Protein AF-A0A975HVI1-F1 (afdb_monomer)

pLDDT: mean 90.87, std 8.35, range [55.03, 97.94]

Sequence (114 aa):
PAWRVLRKAAAAVEGGARLWRLSVPPTTAPMSLPGEQLVEWGGAQRWLCSAGPASIIRDAAARAGGHATLFRGKDKSAGAFAPLKAPLDRIHRELKKSFDPSGVFNPGRLYPGL

Nearest PDB structures (foldseek):
  6fp6-assembly8_P  TM=6.310E-01  e=2.022E-01  Homo sapiens
  1qup-assembly1_B  TM=5.503E-01  e=4.965E-01  Saccharomyces cerevisiae
  3bv8-assembly1_A  TM=3.313E-01  e=3.869E+00  Staphylococcus aureus subsp. aureus Mu50
  8e6x-assembly1_F  TM=2.703E-01  e=3.403E+00  Escherichia coli
  8ej3-assembly1_G  TM=2.138E-01  e=4.690E+00  Bacillus subtilis subsp. subtilis str. 168

Radius of gyration: 15.64 Å; Cα contacts (8 Å, |Δi|>4): 169; chains: 1; bounding box: 38×28×37 Å

Structure (mmCIF, N/CA/C/O backbone):
data_AF-A0A975HVI1-F1
#
_entry.id   AF-A0A975HVI1-F1
#
loop_
_atom_site.group_PDB
_atom_site.id
_atom_site.type_symbol
_atom_site.label_atom_id
_atom_site.label_alt_id
_atom_site.label_comp_id
_atom_site.label_asym_id
_atom_site.label_entity_id
_atom_site.label_seq_id
_atom_site.pdbx_PDB_ins_code
_atom_site.Cartn_x
_atom_site.Cartn_y
_atom_site.Cartn_z
_atom_site.occupancy
_atom_site.B_iso_or_equiv
_atom_site.auth_seq_id
_atom_site.auth_comp_id
_atom_site.auth_asym_id
_atom_site.auth_atom_id
_atom_site.pdbx_PDB_model_num
ATOM 1 N N . PRO A 1 1 ? 19.544 11.269 -7.973 1.00 55.03 1 PRO A N 1
ATOM 2 C CA . PRO A 1 1 ? 19.240 11.326 -6.522 1.00 55.03 1 PRO A CA 1
ATOM 3 C C . PRO A 1 1 ? 17.741 11.110 -6.237 1.00 55.03 1 PRO A C 1
ATOM 5 O O . PRO A 1 1 ? 16.917 11.500 -7.063 1.00 55.03 1 PRO A O 1
ATOM 8 N N . ALA A 1 2 ? 17.406 10.514 -5.085 1.00 60.84 2 ALA A N 1
ATOM 9 C CA . ALA A 1 2 ? 16.047 10.109 -4.682 1.00 60.84 2 ALA A CA 1
ATOM 10 C C . ALA A 1 2 ? 14.975 11.208 -4.860 1.00 60.84 2 ALA A C 1
ATOM 12 O O . ALA A 1 2 ? 13.900 10.962 -5.407 1.00 60.84 2 ALA A O 1
ATOM 13 N N . TRP A 1 3 ? 15.307 12.463 -4.536 1.00 63.84 3 TRP A N 1
ATOM 14 C CA . TRP A 1 3 ? 14.391 13.605 -4.666 1.00 63.84 3 TRP A CA 1
ATOM 15 C C . TRP A 1 3 ? 13.922 13.890 -6.109 1.00 63.84 3 TRP A C 1
ATOM 17 O O . TRP A 1 3 ? 12.851 14.465 -6.307 1.00 63.84 3 TRP A O 1
ATOM 27 N N . ARG A 1 4 ? 14.678 13.474 -7.140 1.00 63.25 4 ARG A N 1
ATOM 28 C CA . ARG A 1 4 ? 14.265 13.644 -8.546 1.00 63.25 4 ARG A CA 1
ATOM 29 C C . ARG A 1 4 ? 13.124 12.708 -8.938 1.00 63.25 4 ARG A C 1
ATOM 31 O O . ARG A 1 4 ? 12.281 13.122 -9.727 1.00 63.25 4 ARG A O 1
ATOM 38 N N . VAL A 1 5 ? 13.067 11.499 -8.375 1.00 65.94 5 VAL A N 1
ATOM 39 C CA . VAL A 1 5 ? 11.965 10.557 -8.637 1.00 65.94 5 VAL A CA 1
ATOM 40 C C . VAL A 1 5 ? 10.673 11.091 -8.029 1.00 65.94 5 VAL A C 1
ATOM 42 O O . VAL A 1 5 ? 9.648 11.116 -8.700 1.00 65.94 5 VAL A O 1
ATOM 45 N N . LEU A 1 6 ? 10.732 11.643 -6.813 1.00 69.25 6 LEU A N 1
ATOM 46 C CA . LEU A 1 6 ? 9.569 12.281 -6.187 1.00 69.25 6 LEU A CA 1
ATOM 47 C C . LEU A 1 6 ? 9.100 13.536 -6.948 1.00 69.25 6 LEU A C 1
ATOM 49 O O . LEU A 1 6 ? 7.897 13.766 -7.063 1.00 69.25 6 LEU A O 1
ATOM 53 N N . ARG A 1 7 ? 10.019 14.322 -7.532 1.00 72.75 7 ARG A N 1
ATOM 54 C CA . ARG A 1 7 ? 9.649 15.445 -8.415 1.00 72.75 7 ARG A CA 1
ATOM 55 C C . ARG A 1 7 ? 8.988 14.990 -9.711 1.00 72.75 7 ARG A C 1
ATOM 57 O O . ARG A 1 7 ? 7.963 15.553 -10.083 1.00 72.75 7 ARG A O 1
ATOM 64 N N . LYS A 1 8 ? 9.542 13.980 -10.389 1.00 75.25 8 LYS A N 1
ATOM 65 C CA . LYS A 1 8 ? 8.909 13.395 -11.581 1.00 75.25 8 LYS A CA 1
ATOM 66 C C . LYS A 1 8 ? 7.542 12.801 -11.253 1.00 75.25 8 LYS A C 1
ATOM 68 O O . LYS A 1 8 ? 6.601 12.988 -12.017 1.00 75.25 8 LYS A O 1
ATOM 73 N N . ALA A 1 9 ? 7.412 12.171 -10.086 1.00 80.44 9 ALA A N 1
ATOM 74 C CA . ALA A 1 9 ? 6.150 11.617 -9.623 1.00 80.44 9 ALA A CA 1
ATOM 75 C C . ALA A 1 9 ? 5.059 12.687 -9.479 1.00 80.44 9 ALA A C 1
ATOM 77 O O . ALA A 1 9 ? 3.905 12.388 -9.752 1.00 80.44 9 ALA A O 1
ATOM 78 N N . ALA A 1 10 ? 5.392 13.930 -9.109 1.00 84.44 10 ALA A N 1
ATOM 79 C CA . ALA A 1 10 ? 4.405 15.010 -9.066 1.00 84.44 10 ALA A CA 1
ATOM 80 C C . ALA A 1 10 ? 3.811 15.301 -10.457 1.00 84.44 10 ALA A C 1
ATOM 82 O O . ALA A 1 10 ? 2.594 15.286 -10.605 1.00 84.44 10 ALA A O 1
ATOM 83 N N . ALA A 1 11 ? 4.653 15.480 -11.481 1.00 87.50 11 ALA A N 1
ATOM 84 C CA . ALA A 1 11 ? 4.193 15.717 -12.852 1.00 87.50 11 ALA A CA 1
ATOM 85 C C . ALA A 1 11 ? 3.442 14.506 -13.436 1.00 87.50 11 ALA A C 1
ATOM 87 O O . ALA A 1 11 ? 2.403 14.661 -14.070 1.00 87.50 11 ALA A O 1
ATOM 88 N N . ALA A 1 12 ? 3.924 13.289 -13.178 1.00 88.62 12 ALA A N 1
ATOM 89 C CA . ALA A 1 12 ? 3.246 12.071 -13.611 1.00 88.62 12 ALA A CA 1
ATOM 90 C C . ALA A 1 12 ? 1.871 11.908 -12.940 1.00 88.62 12 ALA A C 1
ATOM 92 O O . ALA A 1 12 ? 0.913 11.502 -13.594 1.00 88.62 12 ALA A O 1
ATOM 93 N N . VAL A 1 13 ? 1.747 12.263 -11.655 1.00 91.25 13 VAL A N 1
ATOM 94 C CA . VAL A 1 13 ? 0.458 12.280 -10.949 1.00 91.25 13 VAL A CA 1
ATOM 95 C C . VAL A 1 13 ? -0.495 13.313 -11.544 1.00 91.25 13 VAL A C 1
ATOM 97 O O . VAL A 1 13 ? -1.685 13.027 -11.687 1.00 91.25 13 VAL A O 1
ATOM 100 N N . GLU A 1 14 ? 0.009 14.481 -11.946 1.00 89.75 14 GLU A N 1
ATOM 101 C CA . GLU A 1 14 ? -0.799 15.456 -12.682 1.00 89.75 14 GLU A CA 1
ATOM 102 C C . GLU A 1 14 ? -1.327 14.887 -14.006 1.00 89.75 14 GLU A C 1
ATOM 104 O O . GLU A 1 14 ? -2.481 15.144 -14.355 1.00 89.75 14 GLU A O 1
ATOM 109 N N . GLY A 1 15 ? -0.531 14.051 -14.678 1.00 90.94 15 GLY A N 1
ATOM 110 C CA . GLY A 1 15 ? -0.909 13.293 -15.874 1.00 90.94 15 GLY A CA 1
ATOM 111 C C . GLY A 1 15 ? -1.754 12.035 -15.625 1.00 90.94 15 GLY A C 1
ATOM 112 O O . GLY A 1 15 ? -1.977 11.270 -16.557 1.00 90.94 15 GLY A O 1
ATOM 113 N N . GLY A 1 16 ? -2.220 11.791 -14.394 1.00 91.06 16 GLY A N 1
ATOM 114 C CA . GLY A 1 16 ? -3.116 10.675 -14.064 1.00 91.06 16 GLY A CA 1
ATOM 115 C C . GLY A 1 16 ? -2.434 9.426 -13.496 1.00 91.06 16 GLY A C 1
ATOM 116 O O . GLY A 1 16 ? -3.119 8.465 -13.142 1.00 91.06 16 GLY A O 1
ATOM 117 N N . ALA A 1 17 ? -1.107 9.428 -13.340 1.00 94.69 17 ALA A N 1
ATOM 118 C CA . ALA A 1 17 ? -0.426 8.377 -12.594 1.00 94.69 17 ALA A CA 1
ATOM 119 C C . ALA A 1 17 ? -0.731 8.466 -11.089 1.00 94.69 17 ALA A C 1
ATOM 121 O O . ALA A 1 17 ? -1.275 9.439 -10.558 1.00 94.69 17 ALA A O 1
ATOM 122 N N . ARG A 1 18 ? -0.339 7.420 -10.370 1.00 95.88 18 ARG A N 1
ATOM 123 C CA . ARG A 1 18 ? -0.455 7.320 -8.920 1.00 95.88 18 ARG A CA 1
ATOM 124 C C . ARG A 1 18 ? 0.917 7.014 -8.332 1.00 95.88 18 ARG A C 1
ATOM 126 O O . ARG A 1 18 ? 1.664 6.195 -8.865 1.00 95.88 18 ARG A O 1
ATOM 133 N N . LEU A 1 19 ? 1.255 7.683 -7.237 1.00 96.00 19 LEU A N 1
ATOM 134 C CA . LEU A 1 19 ? 2.442 7.408 -6.441 1.00 96.00 19 LEU A CA 1
ATOM 135 C C . LEU A 1 19 ? 2.071 6.450 -5.311 1.00 96.00 19 LEU A C 1
ATOM 137 O O . LEU A 1 19 ? 1.231 6.762 -4.464 1.00 96.00 19 LEU A O 1
ATOM 141 N N . TRP A 1 20 ? 2.735 5.306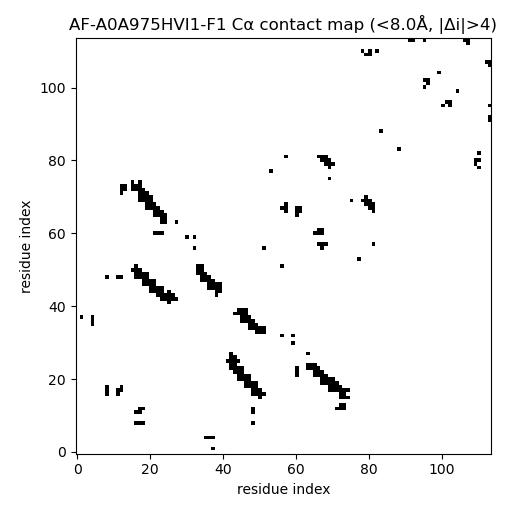 -5.295 1.00 96.88 20 TRP A N 1
ATOM 142 C CA . TRP A 1 20 ? 2.555 4.229 -4.339 1.00 96.88 20 TRP A CA 1
ATOM 143 C C . TRP A 1 20 ? 3.783 4.098 -3.451 1.00 96.88 20 TRP A C 1
ATOM 145 O O . TRP A 1 20 ? 4.913 4.253 -3.916 1.00 96.88 20 TRP A O 1
ATOM 155 N N . ARG A 1 21 ? 3.550 3.766 -2.183 1.00 97.12 21 ARG A N 1
ATOM 156 C CA . ARG A 1 21 ? 4.584 3.330 -1.249 1.00 97.12 21 ARG A CA 1
ATOM 157 C C . ARG A 1 21 ? 4.400 1.845 -0.988 1.00 97.12 21 ARG A C 1
ATOM 159 O O . ARG A 1 21 ? 3.387 1.444 -0.418 1.00 97.12 21 ARG A O 1
ATOM 166 N N . LEU A 1 22 ? 5.364 1.047 -1.418 1.00 97.81 22 LEU A N 1
ATOM 167 C CA . LEU A 1 22 ? 5.414 -0.385 -1.176 1.00 97.81 22 LEU A CA 1
ATOM 168 C C . LEU A 1 22 ? 6.363 -0.624 -0.007 1.00 97.81 22 LEU A C 1
ATOM 170 O O . LEU A 1 22 ? 7.501 -0.159 -0.035 1.00 97.81 22 LEU A O 1
ATOM 174 N N . SER A 1 23 ? 5.894 -1.340 1.008 1.00 97.75 23 SER A N 1
ATOM 175 C CA . SER A 1 23 ? 6.730 -1.848 2.090 1.00 97.75 23 SER A CA 1
ATOM 176 C C . SER A 1 23 ? 6.772 -3.365 1.977 1.00 97.75 23 SER A C 1
ATOM 178 O O . SER A 1 23 ? 5.729 -4.020 2.013 1.00 97.75 23 SER A O 1
ATOM 180 N N . VAL A 1 24 ? 7.972 -3.891 1.755 1.00 97.62 24 VAL A N 1
ATOM 181 C CA . VAL A 1 24 ? 8.267 -5.294 1.433 1.00 97.62 24 VAL A CA 1
ATOM 182 C C . VAL A 1 24 ? 9.537 -5.720 2.182 1.00 97.62 24 VAL A C 1
ATOM 184 O O . VAL A 1 24 ? 10.275 -4.850 2.644 1.00 97.62 24 VAL A O 1
ATOM 187 N N . PRO A 1 25 ? 9.830 -7.022 2.329 1.00 97.69 25 PRO A N 1
ATOM 188 C CA . PRO A 1 25 ? 11.118 -7.467 2.851 1.00 97.69 25 PRO A CA 1
ATOM 189 C C . PRO A 1 25 ? 12.316 -6.830 2.107 1.00 97.69 25 PRO A C 1
ATOM 191 O O . PRO A 1 25 ? 12.281 -6.705 0.881 1.00 97.69 25 PRO A O 1
ATOM 194 N N . PRO A 1 26 ? 13.415 -6.466 2.799 1.00 95.88 26 PRO A N 1
ATOM 195 C CA . PRO A 1 26 ? 14.612 -5.909 2.154 1.00 95.88 26 PRO A CA 1
ATOM 196 C C . PRO A 1 26 ? 15.189 -6.803 1.048 1.00 95.88 26 PRO A C 1
ATOM 198 O O . PRO A 1 26 ? 15.724 -6.315 0.056 1.00 95.88 26 PRO A O 1
ATOM 201 N N . THR A 1 27 ? 15.038 -8.120 1.208 1.00 95.19 27 THR A N 1
ATOM 202 C CA . THR A 1 27 ? 15.523 -9.164 0.295 1.00 95.19 27 THR A CA 1
ATOM 203 C C . THR A 1 27 ? 14.576 -9.454 -0.869 1.00 95.19 27 THR A C 1
ATOM 205 O O . THR A 1 27 ? 14.866 -10.323 -1.690 1.00 95.19 27 THR A O 1
ATOM 208 N N . THR A 1 28 ? 13.441 -8.753 -0.975 1.00 96.50 28 THR A N 1
ATOM 209 C CA . THR A 1 28 ? 12.510 -8.925 -2.093 1.00 96.50 28 THR A CA 1
ATOM 210 C C . THR A 1 28 ? 13.220 -8.651 -3.421 1.00 96.50 28 THR A C 1
ATOM 212 O O . THR A 1 28 ? 13.826 -7.594 -3.620 1.00 96.50 28 THR A O 1
ATOM 215 N N . ALA A 1 29 ? 13.122 -9.590 -4.362 1.00 93.56 29 ALA A N 1
ATOM 216 C CA . ALA A 1 29 ? 13.657 -9.424 -5.711 1.00 93.56 29 ALA A CA 1
ATOM 217 C C . ALA A 1 29 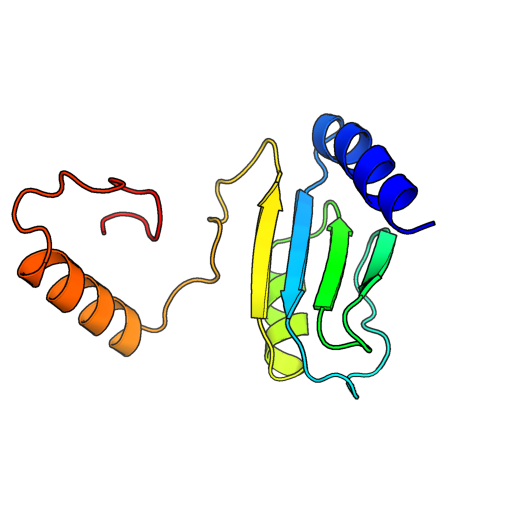? 13.040 -8.195 -6.422 1.00 93.56 29 ALA A C 1
ATOM 219 O O . ALA A 1 29 ? 11.988 -7.693 -6.011 1.00 93.56 29 ALA A O 1
ATOM 220 N N . PRO A 1 30 ? 13.663 -7.666 -7.491 1.00 91.12 30 PRO A N 1
ATOM 221 C CA . PRO A 1 30 ? 13.041 -6.636 -8.319 1.00 91.12 30 PRO A CA 1
ATOM 222 C C . PRO A 1 30 ? 11.617 -7.030 -8.738 1.00 91.12 30 PRO A C 1
ATOM 224 O O . PRO A 1 30 ? 11.388 -8.101 -9.294 1.00 91.12 30 PRO A O 1
ATOM 227 N N . MET A 1 31 ? 10.646 -6.166 -8.444 1.00 92.06 31 MET A N 1
ATOM 228 C CA . MET A 1 31 ? 9.243 -6.413 -8.763 1.00 92.06 31 MET A CA 1
ATOM 229 C C . MET A 1 31 ? 8.951 -5.902 -10.173 1.00 92.06 31 MET A C 1
ATOM 231 O O . MET A 1 31 ? 9.125 -4.710 -10.442 1.00 92.06 31 MET A O 1
ATOM 235 N N . SER A 1 32 ? 8.471 -6.782 -11.053 1.00 91.75 32 SER A N 1
ATOM 236 C CA . SER A 1 32 ? 8.016 -6.409 -12.397 1.00 91.75 32 SER A CA 1
ATOM 237 C C . SER A 1 32 ? 6.649 -5.723 -12.313 1.00 91.75 32 SER A C 1
ATOM 239 O O . SER A 1 32 ? 5.598 -6.348 -12.449 1.00 91.75 32 SER A O 1
ATOM 241 N N . LEU A 1 33 ? 6.669 -4.432 -11.983 1.00 94.19 33 LEU A N 1
ATOM 242 C CA . LEU A 1 33 ? 5.501 -3.558 -11.934 1.00 94.19 33 LEU A CA 1
ATOM 243 C C . LEU A 1 33 ? 5.668 -2.426 -12.951 1.00 94.19 33 LEU A C 1
ATOM 245 O O . LEU A 1 33 ? 6.767 -1.875 -13.057 1.00 94.19 33 LEU A O 1
ATOM 249 N N . PRO A 1 34 ? 4.599 -2.047 -13.674 1.00 91.56 34 PRO A N 1
ATOM 250 C CA . PRO A 1 34 ? 4.671 -0.971 -14.651 1.00 91.56 34 PRO A CA 1
ATOM 251 C C . PRO A 1 34 ? 4.932 0.360 -13.947 1.00 91.56 34 PRO A C 1
ATOM 253 O O . PRO A 1 34 ? 4.239 0.685 -12.982 1.00 91.56 34 PRO A O 1
ATOM 256 N N . GLY A 1 35 ? 5.872 1.149 -14.460 1.00 91.31 35 GLY A N 1
ATOM 257 C CA . GLY A 1 35 ? 6.171 2.491 -13.961 1.00 91.31 35 GLY A CA 1
ATOM 258 C C . GLY A 1 35 ? 7.579 2.654 -13.391 1.00 91.31 35 GLY A C 1
ATOM 259 O O . GLY A 1 35 ? 8.364 1.710 -13.323 1.00 91.31 35 GLY A O 1
ATOM 260 N N . GLU A 1 36 ? 7.903 3.882 -12.994 1.00 91.38 36 GLU A N 1
ATOM 261 C CA . GLU A 1 36 ? 9.214 4.212 -12.428 1.00 91.38 36 GLU A CA 1
ATOM 262 C C . GLU A 1 36 ? 9.269 3.834 -10.942 1.00 91.38 36 GLU A C 1
ATOM 264 O O . GLU A 1 36 ? 8.352 4.149 -10.177 1.00 91.38 36 GLU A O 1
ATOM 269 N N . GLN A 1 37 ? 10.364 3.190 -10.526 1.00 91.19 37 GLN A N 1
ATOM 270 C CA . GLN A 1 37 ? 10.588 2.760 -9.146 1.00 91.19 37 GLN A CA 1
ATOM 271 C C . GLN A 1 37 ? 11.817 3.436 -8.526 1.00 91.19 37 GLN A C 1
ATOM 273 O O . GLN A 1 37 ? 12.833 3.642 -9.187 1.00 91.19 37 GLN A O 1
ATOM 278 N N . LEU A 1 38 ? 11.738 3.725 -7.228 1.00 92.06 38 LEU A N 1
ATOM 279 C CA . LEU A 1 38 ? 12.867 4.120 -6.389 1.00 92.06 38 LEU A CA 1
ATOM 280 C C . LEU A 1 38 ? 12.897 3.227 -5.152 1.00 92.06 38 LEU A C 1
ATOM 282 O O . LEU A 1 38 ? 11.911 3.151 -4.424 1.00 92.06 38 LEU A O 1
ATOM 286 N N . VAL A 1 39 ? 14.037 2.590 -4.905 1.00 92.12 39 VAL A N 1
ATOM 287 C CA . VAL A 1 39 ? 14.267 1.755 -3.724 1.00 92.12 39 VAL A CA 1
ATOM 2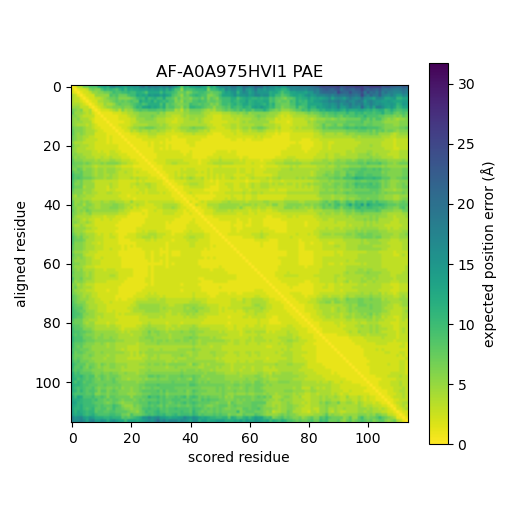88 C C . VAL A 1 39 ? 14.937 2.592 -2.635 1.00 92.12 39 VAL A C 1
ATOM 290 O O . VAL A 1 39 ? 15.918 3.284 -2.896 1.00 92.12 39 VAL A O 1
ATOM 293 N N . GLU A 1 40 ? 14.406 2.524 -1.419 1.00 91.06 40 GLU A N 1
ATOM 294 C CA . GLU A 1 40 ? 14.908 3.220 -0.233 1.00 91.06 40 GLU A CA 1
ATOM 295 C C . GLU A 1 40 ? 15.000 2.260 0.963 1.00 91.06 40 GLU A C 1
ATOM 297 O O . GLU A 1 40 ? 14.578 1.102 0.887 1.00 91.06 40 GLU A O 1
ATOM 302 N N . TRP A 1 41 ? 15.555 2.747 2.080 1.00 90.44 41 TRP A N 1
ATOM 303 C CA . TRP A 1 41 ? 15.580 2.040 3.369 1.00 90.44 41 TRP A CA 1
ATOM 304 C C . TRP A 1 41 ? 16.119 0.604 3.266 1.00 90.44 41 TRP A C 1
ATOM 306 O O . TRP A 1 41 ? 15.507 -0.346 3.748 1.00 90.44 41 TRP A O 1
ATOM 316 N N . GLY A 1 42 ? 17.245 0.436 2.563 1.00 90.75 42 GLY A N 1
ATOM 317 C CA . GLY A 1 42 ? 17.906 -0.863 2.403 1.00 90.75 42 GLY A CA 1
ATOM 318 C C . GLY A 1 42 ? 17.104 -1.903 1.611 1.00 90.75 42 GLY A C 1
ATOM 319 O O . GLY A 1 42 ? 17.377 -3.087 1.745 1.00 90.75 42 GLY A O 1
ATOM 320 N N . GLY A 1 43 ? 16.109 -1.491 0.816 1.00 91.62 43 GLY A N 1
ATOM 321 C CA . GLY A 1 43 ? 15.256 -2.405 0.043 1.00 91.62 43 GLY A CA 1
ATOM 322 C C . GLY A 1 43 ? 13.849 -2.581 0.610 1.00 91.62 43 GLY A C 1
ATOM 323 O O . GLY A 1 43 ? 12.958 -3.022 -0.121 1.00 91.62 43 GLY A O 1
ATOM 324 N N . ALA A 1 44 ? 13.640 -2.199 1.875 1.00 94.94 44 ALA A N 1
ATOM 325 C CA . ALA A 1 44 ? 12.386 -2.417 2.594 1.00 94.94 44 ALA A CA 1
ATOM 326 C C . ALA A 1 44 ? 11.240 -1.508 2.125 1.00 94.94 44 ALA A C 1
ATOM 328 O O . ALA A 1 44 ? 10.063 -1.811 2.329 1.00 94.94 44 ALA A O 1
ATOM 329 N N . GLN A 1 45 ? 11.579 -0.372 1.509 1.00 96.31 45 GLN A N 1
ATOM 330 C CA . GLN A 1 45 ? 10.621 0.576 0.960 1.00 96.31 45 GLN A CA 1
ATOM 331 C C . GLN A 1 45 ? 10.896 0.811 -0.519 1.00 96.31 45 GLN A C 1
ATOM 333 O O . GLN A 1 45 ? 12.037 1.019 -0.934 1.00 96.31 45 GLN A O 1
ATOM 338 N N . ARG A 1 46 ? 9.829 0.847 -1.315 1.00 95.19 46 ARG A N 1
ATOM 339 C CA . ARG A 1 46 ? 9.888 1.222 -2.727 1.00 95.19 46 ARG A CA 1
ATOM 340 C C . ARG A 1 46 ? 8.811 2.244 -3.037 1.00 95.19 46 ARG A C 1
ATOM 342 O O . ARG A 1 46 ? 7.636 2.024 -2.749 1.00 95.19 46 ARG A O 1
ATOM 349 N N . TRP A 1 47 ? 9.205 3.350 -3.646 1.00 95.12 47 TRP A N 1
ATOM 350 C CA . TRP A 1 47 ? 8.270 4.256 -4.296 1.00 95.12 47 TRP A CA 1
ATOM 351 C C . TRP A 1 47 ? 8.025 3.772 -5.715 1.00 95.12 47 TRP A C 1
ATOM 353 O O . TRP A 1 47 ? 8.980 3.482 -6.429 1.00 95.12 47 TRP A O 1
ATOM 363 N N . LEU A 1 48 ? 6.762 3.709 -6.122 1.00 95.69 48 LEU A N 1
ATOM 364 C CA . LEU A 1 48 ? 6.357 3.340 -7.476 1.00 95.69 48 LEU A CA 1
ATOM 365 C C . LEU A 1 48 ? 5.430 4.420 -8.029 1.00 95.69 48 LEU A C 1
ATOM 367 O O . LEU A 1 48 ? 4.361 4.663 -7.471 1.00 95.69 48 LEU A O 1
ATOM 371 N N . CYS A 1 49 ? 5.812 5.049 -9.136 1.00 95.44 49 CYS A N 1
ATOM 372 C CA . CYS A 1 49 ? 4.928 5.930 -9.889 1.00 95.44 49 CYS A CA 1
ATOM 373 C C . CYS A 1 49 ? 4.340 5.161 -11.074 1.00 95.44 49 CYS A C 1
ATOM 375 O O . CYS A 1 49 ? 5.067 4.790 -11.991 1.00 95.44 49 CYS A O 1
ATOM 377 N N . SER A 1 50 ? 3.034 4.891 -11.038 1.00 95.06 50 SER A N 1
ATOM 378 C CA . SER A 1 50 ? 2.370 4.000 -11.991 1.00 95.06 50 SER A CA 1
ATOM 379 C C . SER A 1 50 ? 0.930 4.416 -12.266 1.00 95.06 50 SER A C 1
ATOM 381 O O . SER A 1 50 ? 0.204 4.811 -11.353 1.00 95.06 50 SER A O 1
ATOM 383 N N . ALA A 1 51 ? 0.495 4.270 -13.516 1.00 94.44 51 ALA A N 1
ATOM 384 C CA . ALA A 1 51 ? -0.917 4.332 -13.900 1.00 94.44 51 ALA A CA 1
ATOM 385 C C . ALA A 1 51 ? -1.613 2.956 -13.819 1.00 94.44 51 ALA A C 1
ATOM 387 O O . ALA A 1 51 ? -2.800 2.848 -14.120 1.00 94.44 51 ALA A O 1
ATOM 388 N N . GLY A 1 52 ? -0.889 1.905 -13.414 1.00 94.38 52 GLY A N 1
ATOM 389 C CA . GLY A 1 52 ? -1.410 0.544 -13.345 1.00 94.38 52 GLY A CA 1
ATOM 390 C C . GLY A 1 52 ? -2.571 0.377 -12.351 1.00 94.38 52 GLY A C 1
ATOM 391 O O . GLY A 1 52 ? -2.736 1.194 -11.434 1.00 94.38 52 GLY A O 1
ATOM 392 N N . PRO A 1 53 ? -3.377 -0.692 -12.500 1.00 95.56 53 PRO A N 1
ATOM 393 C CA . PRO A 1 53 ? -4.485 -0.968 -11.594 1.00 95.56 53 PRO A CA 1
ATOM 394 C C . PRO A 1 53 ? -4.011 -1.170 -10.150 1.00 95.56 53 PRO A C 1
ATOM 396 O O . PRO A 1 53 ? -3.010 -1.842 -9.893 1.00 95.56 53 PRO A O 1
ATOM 399 N N . ALA A 1 54 ? -4.775 -0.635 -9.194 1.00 96.44 54 ALA A N 1
ATOM 400 C CA . ALA A 1 54 ? -4.473 -0.753 -7.767 1.00 96.44 54 ALA A CA 1
ATOM 401 C C . ALA A 1 54 ? -4.375 -2.214 -7.295 1.00 96.44 54 ALA A C 1
ATOM 403 O O . ALA A 1 54 ? -3.528 -2.522 -6.458 1.00 96.44 54 ALA A O 1
ATOM 404 N N . SER A 1 55 ? -5.214 -3.103 -7.839 1.00 96.00 55 SER A N 1
ATOM 405 C CA . SER A 1 55 ? -5.196 -4.542 -7.547 1.00 96.00 55 SER A CA 1
ATOM 406 C C .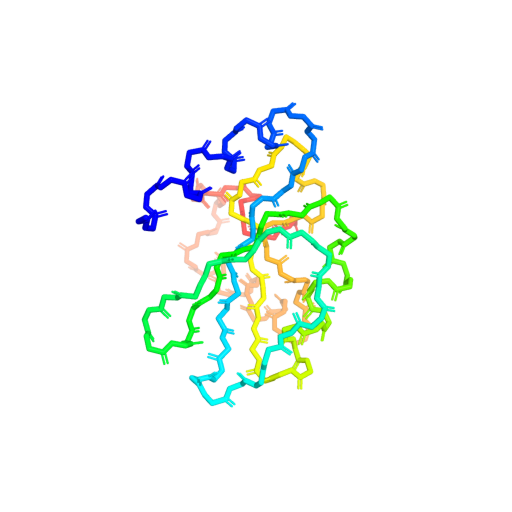 SER A 1 55 ? -3.851 -5.167 -7.903 1.00 96.00 55 SER A C 1
ATOM 408 O O . SER A 1 55 ? -3.200 -5.723 -7.032 1.00 96.00 55 SER A O 1
ATOM 410 N N . ILE A 1 56 ? -3.361 -4.965 -9.130 1.00 96.94 56 ILE A N 1
ATOM 411 C CA . ILE A 1 56 ? -2.083 -5.525 -9.598 1.00 96.94 56 ILE A CA 1
ATOM 412 C C . ILE A 1 56 ? -0.913 -5.113 -8.695 1.00 96.94 56 ILE A C 1
ATOM 414 O O . ILE A 1 56 ? -0.080 -5.946 -8.335 1.00 96.94 56 ILE A O 1
ATOM 418 N N . ILE A 1 57 ? -0.861 -3.839 -8.298 1.00 97.69 57 ILE A N 1
ATOM 419 C CA . ILE A 1 57 ? 0.207 -3.307 -7.440 1.00 97.69 57 ILE A CA 1
ATOM 420 C C . ILE A 1 57 ? 0.114 -3.894 -6.025 1.00 97.69 57 ILE A C 1
ATOM 422 O O . ILE A 1 57 ? 1.125 -4.328 -5.467 1.00 97.69 57 ILE A O 1
ATOM 426 N N . ARG A 1 58 ? -1.093 -3.931 -5.446 1.00 97.62 58 ARG A N 1
ATOM 427 C CA . ARG A 1 58 ? -1.330 -4.491 -4.106 1.00 97.62 58 ARG A CA 1
ATOM 428 C C . ARG A 1 58 ? -1.055 -5.989 -4.066 1.00 97.62 58 ARG A C 1
ATOM 430 O O . ARG A 1 58 ? -0.381 -6.436 -3.144 1.00 97.62 58 ARG A O 1
ATOM 437 N N . ASP A 1 59 ? -1.491 -6.734 -5.074 1.00 96.69 59 ASP A N 1
ATOM 438 C CA . ASP A 1 59 ? -1.285 -8.178 -5.167 1.00 96.69 59 ASP A CA 1
ATOM 439 C C . ASP A 1 59 ? 0.195 -8.518 -5.323 1.00 96.69 59 ASP A C 1
ATOM 441 O O . ASP A 1 59 ? 0.680 -9.472 -4.719 1.00 96.69 59 ASP A O 1
ATOM 445 N N . ALA A 1 60 ? 0.946 -7.730 -6.098 1.00 97.38 60 ALA A N 1
ATOM 446 C CA . ALA A 1 60 ? 2.387 -7.914 -6.213 1.00 97.38 60 ALA A CA 1
ATOM 447 C C . ALA A 1 60 ? 3.096 -7.687 -4.871 1.00 97.38 60 ALA A C 1
ATOM 449 O O . ALA A 1 60 ? 3.933 -8.502 -4.483 1.00 97.38 60 ALA A O 1
ATOM 450 N N . ALA A 1 61 ? 2.747 -6.620 -4.144 1.00 97.38 61 ALA A N 1
ATOM 451 C CA . ALA A 1 61 ? 3.307 -6.371 -2.817 1.00 97.38 61 ALA A CA 1
ATOM 452 C C . ALA A 1 61 ? 2.915 -7.477 -1.823 1.00 97.38 61 ALA A C 1
ATOM 454 O O . ALA A 1 61 ? 3.775 -7.966 -1.096 1.00 97.38 61 ALA A O 1
ATOM 455 N N . ALA A 1 62 ? 1.658 -7.927 -1.847 1.00 96.81 62 ALA A N 1
ATOM 456 C CA . ALA A 1 62 ? 1.164 -9.004 -0.994 1.00 96.81 62 ALA A CA 1
ATOM 457 C C . ALA A 1 62 ? 1.872 -10.340 -1.267 1.00 96.81 62 ALA A C 1
ATOM 459 O O . ALA A 1 62 ? 2.293 -11.006 -0.324 1.00 96.81 62 ALA A O 1
ATOM 460 N N . ARG A 1 63 ? 2.082 -10.712 -2.541 1.00 96.94 63 ARG A N 1
ATOM 461 C CA . ARG A 1 63 ? 2.859 -11.911 -2.916 1.00 96.94 63 ARG A CA 1
ATOM 462 C C . ARG A 1 63 ? 4.307 -11.853 -2.435 1.00 96.94 63 ARG A C 1
ATOM 464 O O . ARG A 1 63 ? 4.887 -12.891 -2.149 1.00 96.94 63 ARG A O 1
ATOM 471 N N . ALA A 1 64 ? 4.877 -10.655 -2.325 1.00 96.88 64 ALA A N 1
ATOM 472 C CA . ALA A 1 64 ? 6.204 -10.444 -1.759 1.00 96.88 64 ALA A CA 1
ATOM 473 C C . ALA A 1 64 ? 6.224 -10.429 -0.214 1.00 96.88 64 ALA A C 1
ATOM 475 O O . 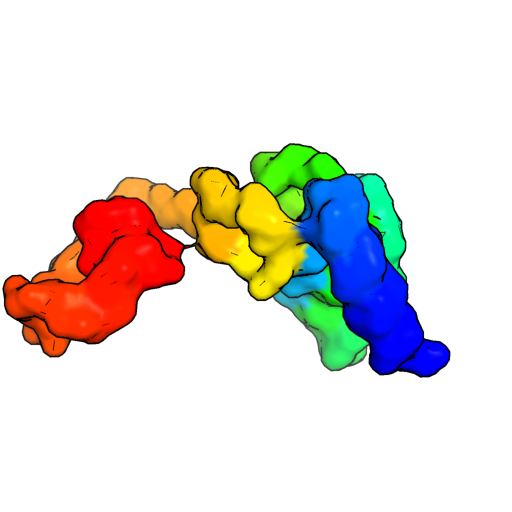ALA A 1 64 ? 7.274 -10.172 0.368 1.00 96.88 64 ALA A O 1
ATOM 476 N N . GLY A 1 65 ? 5.091 -10.672 0.457 1.00 96.38 65 GLY A N 1
ATOM 477 C CA . GLY A 1 65 ? 4.977 -10.613 1.918 1.00 96.38 65 GLY A CA 1
ATOM 478 C C . GLY A 1 65 ? 4.863 -9.191 2.477 1.00 96.38 65 GLY A C 1
ATOM 479 O O . GLY A 1 65 ? 5.145 -8.965 3.649 1.00 96.38 65 GLY A O 1
ATOM 480 N N . GLY A 1 66 ? 4.484 -8.224 1.641 1.00 96.38 66 GLY A N 1
ATOM 481 C CA . GLY A 1 66 ? 4.378 -6.811 1.986 1.00 96.38 66 GLY A CA 1
ATOM 482 C C . GLY A 1 66 ? 3.011 -6.202 1.678 1.00 96.38 66 GLY A C 1
ATOM 483 O O . GLY A 1 66 ? 2.000 -6.888 1.540 1.00 96.38 66 GLY A O 1
ATOM 484 N N . HIS A 1 67 ? 2.975 -4.875 1.569 1.00 97.19 67 HIS A N 1
ATOM 485 C CA . HIS A 1 67 ? 1.760 -4.112 1.283 1.00 97.19 67 HIS A CA 1
ATOM 486 C C . HIS A 1 67 ? 2.063 -2.844 0.479 1.00 97.19 67 HIS A C 1
ATOM 488 O O . HIS A 1 67 ? 3.181 -2.324 0.501 1.00 97.19 67 HIS A O 1
ATOM 494 N N . ALA A 1 68 ? 1.051 -2.347 -0.235 1.00 97.94 68 ALA A N 1
ATOM 495 C CA . ALA A 1 68 ? 1.133 -1.127 -1.030 1.00 97.94 68 ALA A CA 1
ATOM 496 C C . ALA A 1 68 ? 0.071 -0.111 -0.588 1.00 97.94 68 ALA A C 1
ATOM 498 O O . ALA A 1 68 ? -1.125 -0.414 -0.567 1.00 97.94 68 ALA A O 1
ATOM 499 N N . THR A 1 69 ? 0.509 1.111 -0.291 1.00 97.38 69 THR A N 1
ATOM 500 C CA . THR A 1 69 ? -0.357 2.249 0.042 1.00 97.38 69 THR A CA 1
ATOM 501 C C . THR A 1 69 ? -0.333 3.258 -1.100 1.00 97.38 69 THR A C 1
ATOM 503 O O . THR A 1 69 ? 0.740 3.671 -1.546 1.00 97.38 69 THR A O 1
ATOM 506 N N . LEU A 1 70 ? -1.508 3.693 -1.556 1.00 96.25 70 LEU A N 1
ATOM 507 C CA . LEU A 1 70 ? -1.628 4.838 -2.451 1.00 96.25 70 LEU A CA 1
ATOM 508 C C . LEU A 1 70 ? -1.278 6.100 -1.659 1.00 96.25 70 LEU A C 1
ATOM 510 O O . LEU A 1 70 ? -2.006 6.508 -0.756 1.00 96.25 70 LEU A O 1
ATOM 514 N N . PHE A 1 71 ? -0.150 6.713 -1.999 1.00 94.6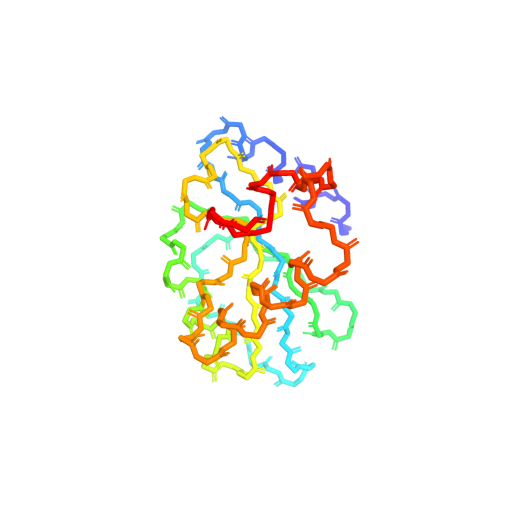9 71 PHE A N 1
ATOM 515 C CA . PHE A 1 71 ? 0.367 7.886 -1.305 1.00 94.69 71 PHE A CA 1
ATOM 516 C C . PHE A 1 71 ? -0.129 9.186 -1.943 1.00 94.69 71 PHE A C 1
ATOM 518 O O . PHE A 1 71 ? -0.510 10.126 -1.244 1.00 94.69 71 PHE A O 1
ATOM 525 N N . ARG A 1 72 ? -0.158 9.249 -3.281 1.00 93.81 72 ARG A N 1
ATOM 526 C CA . ARG A 1 72 ? -0.649 10.417 -4.025 1.00 93.81 72 ARG A CA 1
ATOM 527 C C . ARG A 1 72 ? -1.273 10.002 -5.355 1.00 93.81 72 ARG A C 1
ATOM 529 O O . ARG A 1 72 ? -0.780 9.101 -6.016 1.00 93.81 72 ARG A O 1
ATOM 536 N N . GLY A 1 73 ? -2.335 10.685 -5.759 1.00 93.81 73 GLY A N 1
ATOM 537 C CA . GLY A 1 73 ? -3.039 10.471 -7.022 1.00 93.81 73 GLY A CA 1
ATOM 538 C C . GLY A 1 73 ? -4.197 11.458 -7.133 1.00 93.81 73 GLY A C 1
ATOM 539 O O . GLY A 1 73 ? -4.720 11.872 -6.093 1.00 93.81 73 GLY A O 1
ATOM 540 N N . LYS A 1 74 ? -4.579 11.839 -8.358 1.00 93.25 74 LYS A N 1
ATOM 541 C CA . LYS A 1 74 ? -5.821 12.595 -8.607 1.00 93.25 74 LYS A CA 1
ATOM 542 C C . LYS A 1 74 ? -7.037 11.721 -8.324 1.00 93.25 74 LYS A C 1
ATOM 544 O O . LYS A 1 74 ? -7.878 12.071 -7.505 1.00 93.25 74 LYS A O 1
ATOM 549 N N . ASP A 1 75 ? -7.056 10.538 -8.930 1.00 91.06 75 ASP A N 1
ATOM 550 C CA . ASP A 1 75 ? -8.040 9.510 -8.628 1.00 91.06 75 ASP A CA 1
ATOM 551 C C . ASP A 1 75 ? -7.579 8.632 -7.453 1.00 91.06 75 ASP A C 1
ATOM 553 O O . ASP A 1 75 ? -6.586 7.898 -7.543 1.00 91.06 75 ASP A O 1
ATOM 557 N N . LYS A 1 76 ? -8.337 8.717 -6.355 1.00 89.88 76 LYS A N 1
ATOM 558 C CA . LYS A 1 76 ? -8.159 7.939 -5.122 1.00 89.88 76 LYS A CA 1
ATOM 559 C C . LYS A 1 76 ? -9.327 6.986 -4.848 1.00 89.88 76 LYS A C 1
ATOM 561 O O . LYS A 1 76 ? -9.425 6.472 -3.737 1.00 89.88 76 LYS A O 1
ATOM 566 N N . SER A 1 77 ? -10.191 6.735 -5.833 1.00 91.12 77 SER A N 1
ATOM 567 C CA . SER A 1 77 ? -11.362 5.851 -5.707 1.00 91.12 77 SER A CA 1
ATOM 568 C C . SER A 1 77 ? -11.006 4.439 -5.225 1.00 91.12 77 SER A C 1
ATOM 570 O O . SER A 1 77 ? -11.760 3.828 -4.476 1.00 91.12 77 SER A O 1
ATOM 572 N N . ALA A 1 78 ? -9.807 3.950 -5.558 1.00 91.00 78 ALA A N 1
ATOM 573 C CA . ALA A 1 78 ? -9.283 2.669 -5.081 1.00 91.00 78 ALA A CA 1
ATOM 574 C C . ALA A 1 78 ? -8.915 2.636 -3.577 1.00 91.00 78 ALA A C 1
ATOM 576 O O . ALA A 1 78 ? -8.457 1.598 -3.083 1.00 91.00 78 ALA A O 1
ATOM 577 N N . GLY A 1 79 ? -9.057 3.755 -2.860 1.00 92.50 79 GLY A N 1
ATOM 578 C CA . GLY A 1 79 ? -8.678 3.923 -1.458 1.00 92.50 79 GLY A CA 1
ATOM 579 C C . GLY A 1 79 ? -7.168 4.067 -1.246 1.00 92.50 79 GLY A C 1
ATOM 580 O O . GLY A 1 79 ? -6.357 3.632 -2.065 1.00 92.50 79 GLY A O 1
ATOM 581 N N . ALA A 1 80 ? -6.768 4.672 -0.122 1.00 93.69 80 ALA A N 1
ATOM 582 C CA . ALA A 1 80 ? -5.356 4.771 0.254 1.00 93.69 80 ALA A CA 1
ATOM 583 C C . ALA A 1 80 ? -4.766 3.386 0.583 1.00 93.69 80 ALA A C 1
ATOM 585 O O . ALA A 1 80 ? -3.707 3.006 0.077 1.00 93.69 80 ALA A O 1
ATOM 586 N N . PHE A 1 81 ? -5.481 2.609 1.394 1.00 93.81 81 PHE A N 1
ATOM 587 C CA . PHE A 1 81 ? -5.063 1.294 1.876 1.00 93.81 81 PHE A CA 1
ATOM 588 C C . PHE A 1 81 ? -5.695 0.163 1.063 1.00 93.81 81 PHE A C 1
ATOM 590 O O . PHE A 1 81 ? -6.729 0.343 0.418 1.00 93.81 81 PHE A O 1
ATOM 597 N N . ALA A 1 82 ? -5.060 -1.010 1.079 1.00 92.81 82 ALA A N 1
ATOM 598 C CA . ALA A 1 82 ? -5.684 -2.219 0.557 1.00 92.81 82 ALA A CA 1
ATOM 599 C C . ALA A 1 82 ? -6.950 -2.551 1.369 1.00 92.81 82 ALA A C 1
ATOM 601 O O . ALA A 1 82 ? -6.947 -2.321 2.578 1.00 92.81 82 ALA A O 1
ATOM 602 N N . PRO A 1 83 ? -8.013 -3.090 0.743 1.00 90.56 83 PRO A N 1
ATOM 603 C CA . PRO A 1 83 ? -9.212 -3.491 1.466 1.00 90.56 83 PRO A CA 1
ATOM 604 C C . PRO A 1 83 ? -8.879 -4.456 2.604 1.00 90.56 83 PRO A C 1
ATOM 606 O O . PRO A 1 83 ? -8.068 -5.372 2.443 1.00 90.56 83 PRO A O 1
ATOM 609 N N . LEU A 1 84 ? -9.517 -4.254 3.753 1.00 91.00 84 LEU A N 1
ATOM 610 C CA . LEU A 1 84 ? -9.381 -5.163 4.881 1.00 91.00 84 LEU A CA 1
ATOM 611 C C . LEU A 1 84 ? -10.091 -6.484 4.590 1.00 91.00 84 LEU A C 1
ATOM 613 O O . LEU A 1 84 ? -11.165 -6.526 3.992 1.00 91.00 84 LEU A O 1
ATOM 617 N N . LYS A 1 85 ? -9.514 -7.576 5.095 1.00 91.38 85 LYS A N 1
ATOM 618 C CA . LYS A 1 85 ? -10.249 -8.837 5.236 1.00 91.38 85 LYS A CA 1
ATOM 619 C C . LYS A 1 85 ? -11.351 -8.651 6.281 1.00 91.38 85 LYS A C 1
ATOM 621 O O . LYS A 1 85 ? -11.139 -7.935 7.259 1.00 91.38 85 LYS A O 1
ATOM 626 N N . ALA A 1 86 ? -12.472 -9.354 6.127 1.00 93.50 86 ALA A N 1
ATOM 627 C CA . ALA A 1 86 ? -13.642 -9.200 6.997 1.00 93.50 86 ALA A CA 1
ATOM 628 C C . ALA A 1 86 ? -13.337 -9.240 8.516 1.00 93.50 86 ALA A C 1
ATOM 630 O O . ALA A 1 86 ? -13.842 -8.377 9.234 1.00 93.50 86 ALA A O 1
ATOM 631 N N . PRO A 1 87 ? -12.466 -10.135 9.036 1.00 95.56 87 PRO A N 1
ATOM 632 C CA . PRO A 1 87 ? -12.128 -10.120 10.462 1.00 95.56 87 PRO A CA 1
ATOM 633 C C . PRO A 1 87 ? -11.411 -8.838 10.905 1.00 95.56 87 PRO A C 1
ATOM 635 O O . PRO A 1 87 ? -11.687 -8.313 11.979 1.00 95.56 87 PRO A O 1
ATOM 638 N N . LEU A 1 88 ? -10.512 -8.307 10.069 1.00 93.75 88 LEU A N 1
ATOM 639 C CA . LEU A 1 88 ? -9.791 -7.070 10.368 1.00 93.75 88 LEU A CA 1
ATOM 640 C C . LEU A 1 88 ? -10.699 -5.847 10.252 1.00 93.75 88 LEU A C 1
ATOM 642 O O . LEU A 1 88 ? -10.560 -4.934 11.059 1.00 93.75 88 LEU A O 1
ATOM 646 N N . ASP A 1 89 ? -11.616 -5.822 9.283 1.00 93.75 89 ASP A N 1
ATOM 647 C CA . ASP A 1 89 ? -12.618 -4.754 9.157 1.00 93.75 89 ASP A CA 1
ATOM 648 C C . ASP A 1 89 ? -13.482 -4.669 10.420 1.00 93.75 89 ASP A C 1
ATOM 650 O O . ASP A 1 89 ? -13.593 -3.597 11.014 1.00 93.75 89 ASP A O 1
ATOM 654 N N . ARG A 1 90 ? -13.974 -5.814 10.916 1.00 94.62 90 ARG A N 1
ATOM 655 C CA . ARG A 1 90 ? -14.705 -5.883 12.189 1.00 94.62 90 ARG A CA 1
ATOM 656 C C . ARG A 1 90 ? -13.894 -5.290 13.342 1.00 94.62 90 ARG A C 1
ATOM 658 O O . ARG A 1 90 ? -14.404 -4.442 14.064 1.00 94.62 90 ARG A O 1
ATOM 665 N N . ILE A 1 91 ? -12.633 -5.697 13.498 1.00 95.31 91 ILE A N 1
ATOM 666 C CA . ILE A 1 91 ? -11.762 -5.179 14.567 1.00 95.31 91 ILE A CA 1
ATOM 667 C C . ILE A 1 91 ? -11.583 -3.660 14.444 1.00 95.31 91 ILE A C 1
ATOM 669 O O . ILE A 1 91 ? -11.701 -2.950 15.440 1.00 95.31 91 ILE A O 1
ATOM 673 N N . HIS A 1 92 ? -11.345 -3.140 13.235 1.00 93.56 92 HIS A N 1
ATOM 674 C CA . HIS A 1 92 ? -11.194 -1.699 13.028 1.00 93.56 92 HIS A CA 1
ATOM 675 C C . HIS A 1 92 ? -12.469 -0.927 13.386 1.00 93.56 92 HIS A C 1
ATOM 677 O O . HIS A 1 92 ? -12.364 0.139 13.990 1.00 93.56 92 HIS A O 1
ATOM 683 N N . ARG A 1 93 ? -13.657 -1.454 13.060 1.00 92.56 93 ARG A N 1
ATOM 684 C CA . ARG A 1 93 ? -14.942 -0.822 13.407 1.00 92.56 93 ARG A CA 1
ATOM 685 C C . ARG A 1 93 ? -15.171 -0.779 14.913 1.00 92.56 93 ARG A C 1
ATOM 687 O O . ARG A 1 93 ? -15.522 0.275 15.434 1.00 92.56 93 ARG A O 1
ATOM 694 N N . GLU A 1 94 ? -14.925 -1.883 15.617 1.00 94.81 94 GLU A N 1
ATOM 695 C CA . GLU A 1 94 ? -15.090 -1.933 17.077 1.00 94.81 94 GLU A CA 1
ATOM 696 C C . GLU A 1 94 ? -14.094 -1.017 17.800 1.00 94.81 94 GLU A C 1
ATOM 698 O O . GLU A 1 94 ? -14.468 -0.298 18.730 1.00 94.81 94 GLU A O 1
ATOM 703 N N . LEU A 1 95 ? -12.840 -0.965 17.334 1.00 94.06 95 LEU A N 1
ATOM 704 C CA . LEU A 1 95 ? -11.860 -0.001 17.838 1.00 94.06 95 LEU A CA 1
ATOM 705 C C . LEU A 1 95 ? -12.324 1.435 17.579 1.00 94.06 95 LEU A C 1
ATOM 707 O O . LEU A 1 95 ? -12.364 2.245 18.501 1.00 94.06 95 LEU A O 1
ATOM 711 N N . LYS A 1 96 ? -12.736 1.756 16.349 1.00 92.50 96 LYS A N 1
ATOM 712 C CA . LYS A 1 96 ? -13.207 3.096 15.985 1.00 92.50 96 LYS A CA 1
ATOM 713 C C . LYS A 1 96 ? -14.393 3.536 16.839 1.00 92.50 96 LYS A C 1
ATOM 715 O O . LYS A 1 96 ? -14.366 4.637 17.371 1.00 92.50 96 LYS A O 1
ATOM 720 N N . LYS A 1 97 ? -15.375 2.657 17.042 1.00 93.62 97 LYS A N 1
ATOM 721 C CA . LYS A 1 97 ? -16.538 2.911 17.898 1.00 93.62 97 LYS A CA 1
ATOM 722 C C . LYS A 1 97 ? -16.151 3.142 19.359 1.00 93.62 97 LYS A C 1
ATOM 724 O O . LYS A 1 97 ? -16.772 3.965 20.017 1.00 93.62 97 LYS A O 1
ATOM 729 N N . SER A 1 98 ? -15.144 2.429 19.860 1.00 96.00 98 SER A N 1
ATOM 730 C CA . SER A 1 98 ? -14.693 2.555 21.253 1.00 96.00 98 SER A CA 1
ATOM 731 C C . SER A 1 98 ? -13.917 3.852 21.502 1.00 96.00 98 SER A C 1
ATOM 733 O O . SER A 1 98 ? -14.080 4.472 22.547 1.00 96.00 98 SER A O 1
ATOM 735 N N . PHE A 1 99 ? -13.079 4.267 20.546 1.00 94.31 99 PHE A N 1
ATOM 736 C CA . PHE A 1 99 ? -12.210 5.443 20.680 1.00 94.31 99 PHE A CA 1
ATOM 737 C C . PHE A 1 99 ? -12.823 6.745 20.145 1.00 94.31 99 PHE A C 1
ATOM 739 O O . PHE A 1 99 ? -12.417 7.824 20.565 1.00 94.31 99 PHE A O 1
ATOM 746 N N . ASP A 1 100 ? -13.772 6.664 19.214 1.00 94.69 100 ASP A N 1
ATOM 747 C CA . ASP A 1 100 ? -14.447 7.813 18.607 1.00 94.69 100 ASP A CA 1
ATOM 748 C C . ASP A 1 100 ? -15.927 7.496 18.311 1.00 94.69 100 ASP A C 1
ATOM 750 O O . ASP A 1 100 ? -16.323 7.383 17.146 1.00 94.69 100 ASP A O 1
ATOM 754 N N . PRO A 1 101 ? -16.765 7.340 19.357 1.00 92.94 101 PRO A N 1
ATOM 755 C CA . PRO A 1 101 ? -18.181 6.995 19.203 1.00 92.94 101 PRO A CA 1
ATOM 756 C C . PRO A 1 101 ? -18.969 8.001 18.354 1.00 92.94 101 PRO A C 1
ATOM 758 O O . PRO A 1 101 ? -19.955 7.633 17.719 1.00 92.94 101 PRO A O 1
ATOM 761 N N . SER A 1 102 ? -18.532 9.263 18.348 1.00 93.62 102 SER A N 1
ATOM 762 C CA . SER A 1 102 ? -19.165 10.363 17.613 1.00 93.62 102 SER A CA 1
ATOM 763 C C . SER A 1 102 ? -18.597 10.563 16.202 1.00 93.62 102 SER A C 1
ATOM 765 O O . SER A 1 102 ? -19.082 11.428 15.477 1.00 93.62 102 SER A O 1
ATOM 767 N N . GLY A 1 103 ? -17.575 9.798 15.799 1.00 90.38 103 GLY A N 1
ATOM 768 C CA . GLY A 1 103 ? -16.995 9.848 14.454 1.00 90.38 103 GLY A CA 1
ATOM 769 C C . GLY A 1 103 ? -16.293 11.165 14.093 1.00 90.38 103 GLY A C 1
ATOM 770 O O . GLY A 1 103 ? -16.231 11.521 12.916 1.00 90.38 103 GLY A O 1
ATOM 771 N N . VAL A 1 104 ? -15.774 11.907 15.074 1.00 93.44 104 VAL A N 1
ATOM 772 C CA . VAL A 1 104 ? -15.167 13.235 14.872 1.00 93.44 104 VAL A CA 1
ATOM 773 C C . VAL A 1 104 ? -13.798 13.139 14.193 1.00 93.44 104 VAL A C 1
ATOM 775 O O . VAL A 1 104 ? -13.411 14.008 13.407 1.00 93.44 104 VAL A O 1
ATOM 778 N N . PHE A 1 105 ? -13.033 12.083 14.463 1.00 90.25 105 PHE A N 1
ATOM 779 C CA . PHE A 1 105 ? -11.660 11.971 13.990 1.00 90.25 105 PHE A CA 1
ATOM 780 C C . PHE A 1 105 ? -11.579 11.333 12.604 1.00 90.25 105 PHE A C 1
ATOM 782 O O . PHE A 1 105 ? -11.822 10.141 12.435 1.00 90.25 105 PHE A O 1
ATOM 789 N N . ASN A 1 106 ? -11.090 12.088 11.618 1.00 86.56 106 ASN A N 1
ATOM 790 C CA . ASN A 1 106 ? -10.747 11.580 10.282 1.00 86.56 106 ASN A CA 1
ATOM 791 C C . ASN A 1 106 ? -11.884 10.797 9.573 1.00 86.56 106 ASN A C 1
ATOM 793 O O . ASN A 1 106 ? -11.619 9.695 9.072 1.00 86.56 106 ASN A O 1
ATOM 797 N N . PRO A 1 107 ? -13.119 11.333 9.506 1.00 86.38 107 PRO A N 1
ATOM 798 C CA . PRO A 1 107 ? -14.258 10.625 8.921 1.00 86.38 107 PRO A CA 1
ATOM 799 C C . PRO A 1 107 ? -13.958 10.183 7.482 1.00 86.38 107 PRO A C 1
ATOM 801 O O . PRO A 1 107 ? -13.520 10.983 6.652 1.00 86.38 107 PRO A O 1
ATOM 804 N N . GLY A 1 108 ? -14.129 8.886 7.198 1.00 82.69 108 GLY A N 1
ATOM 805 C CA . GLY A 1 108 ? -13.932 8.307 5.865 1.00 82.69 108 GLY A CA 1
ATOM 806 C C . GLY A 1 108 ? -12.487 8.298 5.344 1.00 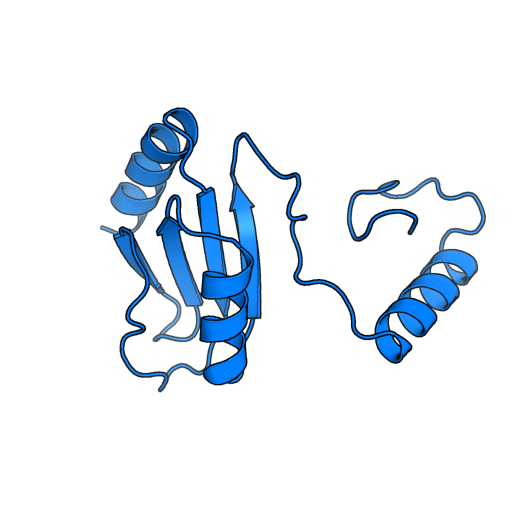82.69 108 GLY A C 1
ATOM 807 O O . GLY A 1 108 ? -12.258 7.962 4.182 1.00 82.69 108 GLY A O 1
ATOM 808 N N . ARG A 1 109 ? -11.487 8.658 6.163 1.00 82.69 109 ARG A N 1
ATOM 809 C CA . ARG A 1 109 ? -10.087 8.781 5.710 1.00 82.69 109 ARG A CA 1
ATOM 810 C C . ARG A 1 109 ? -9.333 7.451 5.660 1.00 82.69 109 ARG A C 1
ATOM 812 O O . ARG A 1 109 ? -8.390 7.327 4.879 1.00 82.69 109 ARG A O 1
ATOM 819 N N . LEU A 1 110 ? -9.691 6.493 6.519 1.00 84.75 110 LEU A N 1
ATOM 820 C CA . LEU A 1 110 ? -9.027 5.186 6.598 1.00 84.75 110 LEU A CA 1
ATOM 821 C C . LEU A 1 110 ? -9.691 4.174 5.663 1.00 84.75 110 LEU A C 1
ATOM 823 O O . LEU A 1 110 ? -9.089 3.770 4.669 1.00 84.75 110 LEU A O 1
ATOM 827 N N . 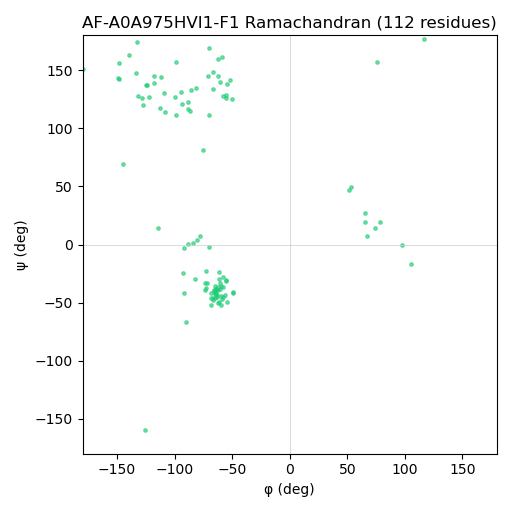TYR A 1 111 ? -10.939 3.814 5.960 1.00 84.25 111 TYR A N 1
ATOM 828 C CA . TYR A 1 111 ? -11.760 2.920 5.152 1.00 84.25 111 TYR A CA 1
ATOM 829 C C . TYR A 1 111 ? -13.156 3.524 4.982 1.00 84.25 111 TYR A C 1
ATOM 831 O O . TYR A 1 111 ? -13.631 4.199 5.896 1.00 84.25 111 TYR A O 1
ATOM 839 N N . PRO A 1 112 ? -13.829 3.299 3.840 1.00 79.12 112 PRO A N 1
ATOM 840 C CA . PRO A 1 112 ? -15.207 3.736 3.666 1.00 79.12 112 PRO A CA 1
ATOM 841 C C . PRO A 1 112 ? -16.116 3.181 4.771 1.00 79.12 112 PRO A C 1
ATOM 843 O O . PRO A 1 112 ? -16.130 1.977 5.040 1.00 79.12 112 PRO A O 1
ATOM 846 N N . GLY A 1 113 ? -16.877 4.067 5.414 1.00 75.00 113 GLY A N 1
ATOM 847 C CA . GLY A 1 113 ? -17.806 3.705 6.486 1.00 75.00 113 GLY A CA 1
ATOM 848 C C . GLY A 1 113 ? -17.147 3.363 7.826 1.00 75.00 113 GLY A C 1
ATOM 849 O O . GLY A 1 113 ?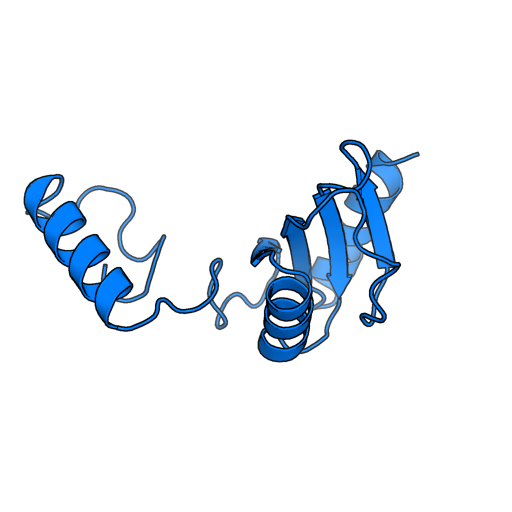 -17.820 2.764 8.662 1.00 75.00 113 GLY A O 1
ATOM 850 N N . LEU A 1 114 ? -15.862 3.685 8.009 1.00 74.25 114 LEU A N 1
ATOM 851 C CA . LEU A 1 114 ? -15.174 3.746 9.305 1.00 74.25 114 LEU A CA 1
ATOM 852 C C . LEU A 1 114 ? -15.056 5.211 9.749 1.00 74.25 114 LEU A C 1
ATOM 854 O O . LEU A 1 114 ? -15.182 5.457 10.964 1.00 74.25 114 LEU A O 1
#

Solvent-accessible surface area (backbone atoms only — not comparable to full-atom values): 6538 Å² total; per-residue (Å²): 113,76,70,56,56,59,53,52,38,53,57,42,22,75,74,64,18,29,35,32,42,34,42,36,48,47,84,57,70,90,74,96,60,77,59,57,73,46,78,38,79,80,43,27,29,32,42,37,34,25,72,63,60,67,64,63,54,33,52,54,27,42,75,57,73,26,40,37,31,52,73,45,46,77,80,55,88,79,44,46,46,69,86,68,55,71,72,57,44,51,52,51,46,55,50,42,50,73,79,38,73,84,52,78,75,65,68,55,69,72,44,86,94,88

Mean predicted aligned error: 4.42 Å

Foldseek 3Di:
DVVVVVVVLVVLQVVFWFKKKKFAPLPQDDQPDPADWDADDSNRIIIGTGNDDPCVVQVSSVVRVIGMAGPDHPDCVCDRGHDDDPVVVVVVVVVCCVVPVPCPPCRCNHHRPD

Secondary structure (DSSP, 8-state):
-HHHHHHHHHHHHHTT-EEEEEE--TTPPPP--SSEEEEEGGGTEEEEEE-S-HHHHHHHHHHTT-EEEEEEES--TT-SSPPPPHHHHHHHHHHHHHH-TT--SSTTSSSTT-